Protein AF-A0A661ZPL3-F1 (afdb_monomer_lite)

Structure (mmCIF, N/CA/C/O backbone):
data_AF-A0A661ZPL3-F1
#
_entry.id   AF-A0A661ZPL3-F1
#
loop_
_atom_site.group_PDB
_atom_site.id
_atom_site.type_symbol
_atom_site.label_atom_id
_atom_site.label_alt_id
_atom_site.label_comp_id
_atom_site.label_asym_id
_atom_site.label_entity_id
_atom_site.label_seq_id
_atom_site.pdbx_PDB_ins_code
_atom_site.Cartn_x
_atom_site.Cartn_y
_atom_site.Cartn_z
_atom_site.occupancy
_atom_site.B_iso_or_equiv
_atom_site.auth_seq_id
_atom_site.auth_comp_id
_atom_site.auth_asym_id
_atom_site.auth_atom_id
_atom_site.pdbx_PDB_model_num
ATOM 1 N N . MET A 1 1 ? 6.740 2.184 -32.939 1.00 57.53 1 MET A N 1
ATOM 2 C CA . MET A 1 1 ? 7.907 2.853 -32.321 1.00 57.53 1 MET A CA 1
ATOM 3 C C . MET A 1 1 ? 8.799 1.757 -31.771 1.00 57.53 1 MET A C 1
ATOM 5 O O . MET A 1 1 ? 8.300 0.951 -31.002 1.00 57.53 1 MET A O 1
ATOM 9 N N . SER A 1 2 ? 10.034 1.625 -32.259 1.00 66.00 2 SER A N 1
ATOM 10 C CA . SER A 1 2 ? 10.825 0.391 -32.094 1.00 66.00 2 SER A CA 1
ATOM 11 C C . SER A 1 2 ? 11.393 0.163 -30.690 1.00 66.00 2 SER A C 1
ATOM 13 O O . SER A 1 2 ? 11.796 -0.956 -30.401 1.00 66.00 2 SER A O 1
ATOM 15 N N . GLN A 1 3 ? 11.352 1.152 -29.793 1.00 74.06 3 GLN A N 1
ATOM 16 C CA . GLN A 1 3 ? 11.328 0.912 -28.350 1.00 74.06 3 GLN A CA 1
ATOM 17 C C . GLN A 1 3 ? 10.988 2.202 -27.598 1.00 74.06 3 GLN A C 1
ATOM 19 O O . GLN A 1 3 ? 11.645 3.221 -27.790 1.00 74.06 3 GLN A O 1
ATOM 24 N N . SER A 1 4 ? 9.996 2.155 -26.712 1.00 82.62 4 SER A N 1
ATOM 25 C CA . SER A 1 4 ? 9.785 3.190 -25.698 1.00 82.62 4 SER A CA 1
ATOM 26 C C . SER A 1 4 ? 10.132 2.584 -24.345 1.00 82.62 4 SER A C 1
ATOM 28 O O . SER A 1 4 ? 9.392 1.746 -23.837 1.00 82.62 4 SER A O 1
ATOM 30 N N . LEU A 1 5 ? 11.277 2.974 -23.785 1.00 89.88 5 LEU A N 1
ATOM 31 C CA . LEU A 1 5 ? 11.662 2.603 -22.429 1.00 89.88 5 LEU A CA 1
ATOM 32 C C . LEU A 1 5 ? 11.124 3.667 -21.470 1.00 89.88 5 LEU A C 1
ATOM 34 O O . LEU A 1 5 ? 11.458 4.843 -21.597 1.00 89.88 5 LEU A O 1
ATOM 38 N N . SER A 1 6 ? 10.289 3.258 -20.520 1.00 89.50 6 SER A N 1
ATOM 39 C CA . SER A 1 6 ? 9.745 4.134 -19.485 1.00 89.50 6 SER A CA 1
ATOM 40 C C . SER A 1 6 ? 9.901 3.482 -18.120 1.00 89.50 6 SER A C 1
ATOM 42 O O . SER A 1 6 ? 9.809 2.261 -17.991 1.00 89.50 6 SER A O 1
ATOM 44 N N . LYS A 1 7 ? 10.137 4.306 -17.099 1.00 92.94 7 LYS A N 1
ATOM 45 C CA . LYS A 1 7 ? 10.175 3.890 -15.700 1.00 92.94 7 LYS A CA 1
ATOM 46 C C . LYS A 1 7 ? 9.207 4.769 -14.923 1.00 92.94 7 LYS A C 1
ATOM 48 O O . LYS A 1 7 ? 9.513 5.922 -14.631 1.00 92.94 7 LYS A O 1
ATOM 53 N N . LEU A 1 8 ? 8.028 4.227 -14.641 1.00 94.38 8 LEU A N 1
ATOM 54 C CA . LEU A 1 8 ? 6.959 4.947 -13.961 1.00 94.38 8 LEU A CA 1
ATOM 55 C C . LEU A 1 8 ? 6.915 4.538 -12.495 1.00 94.38 8 LEU A C 1
ATOM 57 O O . LEU A 1 8 ? 6.838 3.356 -12.170 1.00 94.38 8 LEU A O 1
ATOM 61 N N . TYR A 1 9 ? 6.946 5.541 -11.627 1.00 96.75 9 TYR A N 1
ATOM 62 C CA . TYR A 1 9 ? 6.723 5.388 -10.200 1.00 96.75 9 TYR A CA 1
ATOM 63 C C . TYR A 1 9 ? 5.456 6.141 -9.835 1.00 96.75 9 TYR A C 1
ATOM 65 O O . TYR A 1 9 ? 5.293 7.300 -10.214 1.00 96.75 9 TYR A O 1
ATOM 73 N N . VAL A 1 10 ? 4.567 5.477 -9.106 1.00 96.06 10 VAL A N 1
ATOM 74 C CA . VAL A 1 10 ? 3.276 6.031 -8.707 1.00 96.06 10 VAL A CA 1
ATOM 75 C C . VAL A 1 10 ? 3.128 5.843 -7.205 1.00 96.06 10 VAL A C 1
ATOM 77 O O . VAL A 1 10 ? 3.347 4.747 -6.695 1.00 96.06 10 VAL A O 1
ATOM 80 N N . HIS A 1 11 ? 2.764 6.915 -6.506 1.00 97.94 11 HIS A N 1
ATOM 81 C CA . HIS A 1 11 ? 2.325 6.860 -5.114 1.00 97.94 11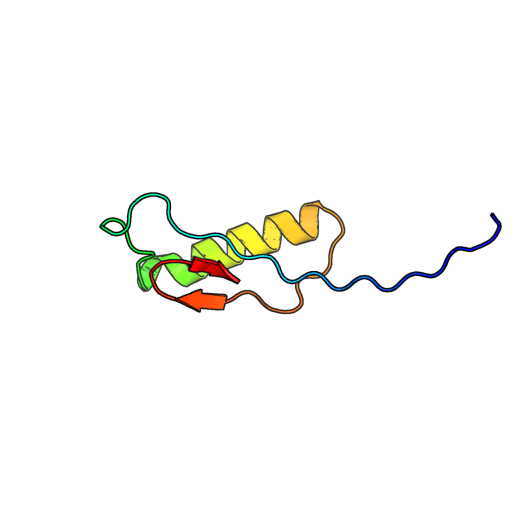 HIS A CA 1
ATOM 82 C C . HIS A 1 11 ? 0.809 7.014 -5.096 1.00 97.94 11 HIS A C 1
ATOM 84 O O . HIS A 1 11 ? 0.282 8.005 -5.601 1.00 97.94 11 HIS A O 1
ATOM 90 N N . ILE A 1 12 ? 0.111 6.011 -4.572 1.00 96.81 12 ILE A N 1
ATOM 91 C CA . ILE A 1 12 ? -1.350 5.959 -4.538 1.00 96.81 12 ILE A CA 1
ATOM 92 C C . ILE A 1 12 ? -1.773 6.014 -3.075 1.00 96.81 12 ILE A C 1
ATOM 94 O O . ILE A 1 12 ? -1.127 5.414 -2.227 1.00 96.81 12 ILE A O 1
ATOM 98 N N . ILE A 1 13 ? -2.834 6.755 -2.764 1.00 97.44 13 ILE A N 1
ATOM 99 C CA . ILE A 1 13 ? -3.325 6.888 -1.391 1.00 97.44 13 ILE A CA 1
ATOM 100 C C . ILE A 1 13 ? -4.825 6.628 -1.387 1.00 97.44 13 ILE A C 1
ATOM 102 O O . ILE A 1 13 ? -5.568 7.253 -2.145 1.00 97.44 13 ILE A O 1
ATOM 106 N N . PHE A 1 14 ? -5.271 5.734 -0.506 1.00 96.12 14 PHE A N 1
ATOM 107 C CA . PHE A 1 14 ? -6.688 5.451 -0.288 1.00 96.12 14 PHE A CA 1
ATOM 108 C C . PHE A 1 14 ? -7.053 5.702 1.166 1.00 96.12 14 PHE A C 1
ATOM 110 O O . PHE A 1 14 ? -6.501 5.075 2.068 1.00 96.12 14 PHE A O 1
ATOM 117 N N . HIS A 1 15 ? -8.011 6.598 1.384 1.00 96.50 15 HIS A N 1
ATOM 118 C CA . HIS A 1 15 ? -8.543 6.900 2.707 1.00 96.50 15 HIS A CA 1
ATOM 119 C C . HIS A 1 15 ? -9.813 6.084 2.980 1.00 96.50 15 HIS A C 1
ATOM 121 O O . HIS A 1 15 ? -10.618 5.839 2.077 1.00 96.50 15 HIS A O 1
ATOM 127 N N . ILE A 1 16 ? -10.024 5.682 4.233 1.00 96.50 16 ILE A N 1
ATOM 128 C CA . ILE A 1 16 ? -11.261 5.028 4.665 1.00 96.50 16 ILE A CA 1
ATOM 129 C C . ILE A 1 16 ? -12.468 5.931 4.402 1.00 96.50 16 ILE A C 1
ATOM 131 O O . ILE A 1 16 ? -12.415 7.151 4.558 1.00 96.50 16 ILE A O 1
ATOM 135 N N . LYS A 1 17 ? -13.603 5.327 4.054 1.00 94.81 17 LYS A N 1
ATOM 136 C CA . LYS A 1 17 ? 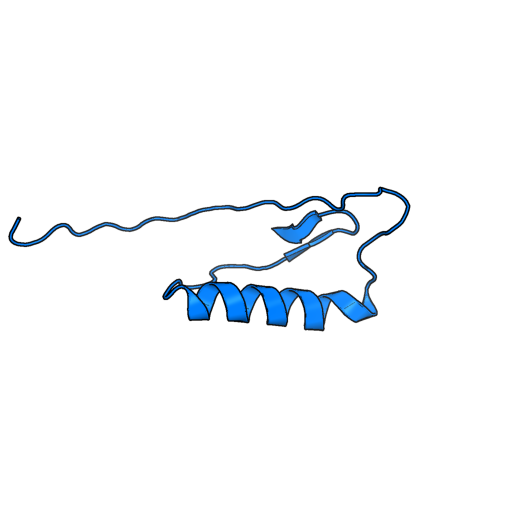-14.834 6.082 3.791 1.00 94.81 17 LYS A CA 1
ATOM 137 C C . LYS A 1 17 ? -15.425 6.716 5.055 1.00 94.81 17 LYS A C 1
ATOM 139 O O . LYS A 1 17 ? -15.984 7.805 4.987 1.00 94.81 17 LYS A O 1
ATOM 144 N N . ASN A 1 18 ? -15.349 6.019 6.190 1.00 94.50 18 ASN A N 1
ATOM 145 C CA . ASN A 1 18 ? -15.952 6.449 7.450 1.00 94.50 18 ASN A CA 1
ATOM 146 C C . ASN A 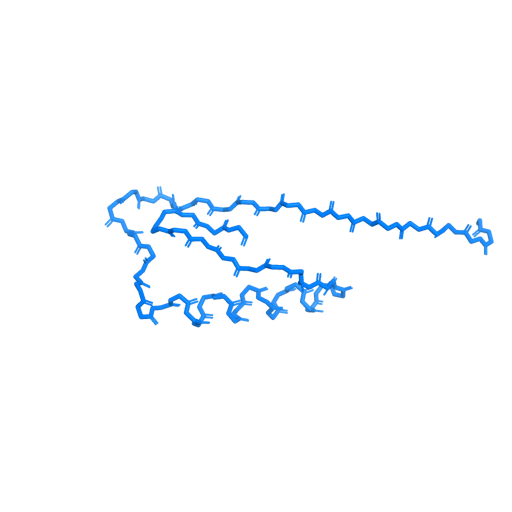1 18 ? -14.874 6.548 8.542 1.00 94.50 18 ASN A C 1
ATOM 148 O O . ASN A 1 18 ? -14.346 5.506 8.923 1.00 94.50 18 ASN A O 1
ATOM 152 N N . PRO A 1 19 ? -14.586 7.743 9.093 1.00 88.06 19 PRO A N 1
ATOM 153 C CA . PRO A 1 19 ? -13.567 7.942 10.129 1.00 88.06 19 PRO A CA 1
ATOM 154 C C . PRO A 1 19 ? -13.730 7.069 11.381 1.00 88.06 19 PRO A C 1
ATOM 156 O O . PRO A 1 19 ? -12.739 6.790 12.052 1.00 88.06 19 PRO A O 1
ATOM 159 N N . ASN A 1 20 ? -14.953 6.618 11.678 1.00 92.56 20 ASN A N 1
ATOM 160 C CA . ASN A 1 20 ? -15.247 5.749 12.821 1.00 92.56 20 ASN A CA 1
ATOM 161 C C . ASN A 1 20 ? -14.916 4.267 12.563 1.00 92.56 20 ASN A C 1
ATOM 163 O O . ASN A 1 20 ? -14.973 3.459 13.485 1.00 92.56 20 ASN A O 1
ATOM 167 N N . VAL A 1 21 ? -14.577 3.894 11.325 1.00 94.00 21 VAL A N 1
ATOM 168 C CA . VAL A 1 21 ? -14.231 2.522 10.921 1.00 94.00 21 VAL A CA 1
ATOM 169 C C . VAL A 1 21 ? -12.766 2.492 10.493 1.00 94.00 21 VAL A C 1
ATOM 171 O O . VAL A 1 21 ? -12.434 2.476 9.309 1.00 94.00 21 VAL A O 1
ATOM 174 N N . LYS A 1 22 ? -11.880 2.549 11.488 1.00 96.69 22 LYS A N 1
ATOM 175 C CA . LYS A 1 22 ? -10.427 2.548 11.294 1.00 96.69 22 LYS A CA 1
ATOM 176 C C . LYS A 1 22 ? -9.914 1.177 10.836 1.00 96.69 22 LYS A C 1
ATOM 178 O O . LYS A 1 22 ? -10.456 0.137 11.212 1.00 96.69 22 LYS A O 1
ATOM 183 N N . ILE A 1 23 ? -8.814 1.179 10.089 1.00 96.69 23 ILE A N 1
ATOM 184 C CA . ILE A 1 23 ? -8.036 -0.017 9.757 1.00 96.69 23 ILE A CA 1
ATOM 185 C C . ILE A 1 23 ? -7.448 -0.573 11.054 1.00 96.69 23 ILE A C 1
ATOM 187 O O . ILE A 1 23 ? -6.595 0.050 11.696 1.00 96.69 23 ILE A O 1
ATOM 191 N N . ARG A 1 24 ? -7.899 -1.761 11.454 1.00 96.31 24 ARG A N 1
ATOM 192 C CA . ARG A 1 24 ? -7.479 -2.379 12.713 1.00 96.31 24 ARG A CA 1
ATOM 193 C C . ARG A 1 24 ? -6.066 -2.942 12.564 1.00 96.31 24 ARG A C 1
ATOM 195 O O . ARG A 1 24 ? -5.732 -3.548 11.552 1.00 96.31 24 ARG A O 1
ATOM 202 N N . LYS A 1 25 ? -5.244 -2.801 13.609 1.00 96.38 25 LYS A N 1
ATOM 203 C CA . LYS A 1 25 ? -3.892 -3.391 13.681 1.00 96.38 25 LYS A CA 1
ATOM 204 C C . LYS A 1 25 ? -3.825 -4.880 13.285 1.00 96.38 25 LYS A C 1
ATOM 206 O O . LYS A 1 25 ? -2.928 -5.190 12.506 1.00 96.38 25 LYS A O 1
ATOM 211 N N . PRO A 1 26 ? -4.721 -5.778 13.755 1.00 97.81 26 PRO A N 1
ATOM 212 C CA . PRO A 1 26 ? -4.686 -7.186 13.347 1.00 97.81 26 PRO A CA 1
ATOM 213 C C . PRO A 1 26 ? -4.946 -7.407 11.850 1.00 97.81 26 PRO A C 1
ATOM 215 O O . PRO A 1 26 ? -4.385 -8.337 11.285 1.00 97.81 26 PRO A O 1
ATOM 218 N N . ASP A 1 27 ? -5.718 -6.536 11.193 1.00 96.38 27 ASP A N 1
ATOM 219 C CA . ASP A 1 27 ? -6.088 -6.712 9.780 1.00 96.38 27 ASP A CA 1
ATOM 220 C C . ASP A 1 27 ? -5.023 -6.174 8.813 1.00 96.38 27 ASP A C 1
ATOM 222 O O . ASP A 1 27 ? -5.052 -6.485 7.624 1.00 96.38 27 ASP A O 1
ATOM 226 N N . LYS A 1 28 ? -4.078 -5.346 9.289 1.00 96.06 28 LYS A N 1
ATOM 227 C CA . LYS A 1 28 ? -3.108 -4.654 8.421 1.00 96.06 28 LYS A CA 1
ATOM 228 C C . LYS A 1 28 ? -2.305 -5.616 7.547 1.00 96.06 28 LYS A C 1
ATOM 230 O O . LYS A 1 28 ? -2.093 -5.329 6.375 1.00 96.06 28 LYS A O 1
ATOM 235 N N . GLY A 1 29 ? -1.867 -6.746 8.104 1.00 97.31 29 GLY A N 1
ATOM 236 C CA . GLY A 1 29 ? -1.066 -7.722 7.363 1.00 97.31 29 GLY A CA 1
ATOM 237 C C . GLY A 1 29 ? -1.826 -8.330 6.183 1.00 97.31 29 GLY A C 1
ATOM 238 O O . GLY A 1 29 ? -1.297 -8.396 5.072 1.00 97.31 29 GLY A O 1
ATOM 239 N N . GLU A 1 30 ? -3.080 -8.720 6.407 1.00 98.19 30 GLU A N 1
ATOM 240 C CA . GLU A 1 30 ? -3.945 -9.278 5.365 1.00 98.19 30 GLU A CA 1
ATOM 241 C C . GLU A 1 30 ? -4.324 -8.212 4.330 1.00 98.19 30 GLU A C 1
ATOM 243 O O . GLU A 1 30 ? -4.179 -8.444 3.131 1.00 98.19 30 GLU A O 1
ATOM 248 N N . LEU A 1 31 ? -4.693 -7.008 4.780 1.00 97.38 31 LEU A N 1
ATOM 249 C CA . LEU A 1 31 ? -5.000 -5.874 3.907 1.00 97.38 31 LEU A CA 1
ATOM 250 C C . LEU A 1 31 ? -3.833 -5.536 2.968 1.00 97.38 31 LEU A C 1
ATOM 252 O O . LEU A 1 31 ? -4.030 -5.382 1.763 1.00 97.38 31 LEU A O 1
ATOM 256 N N . TYR A 1 32 ? -2.609 -5.439 3.495 1.00 97.94 32 TYR A N 1
ATOM 257 C CA . TYR A 1 32 ? -1.430 -5.135 2.6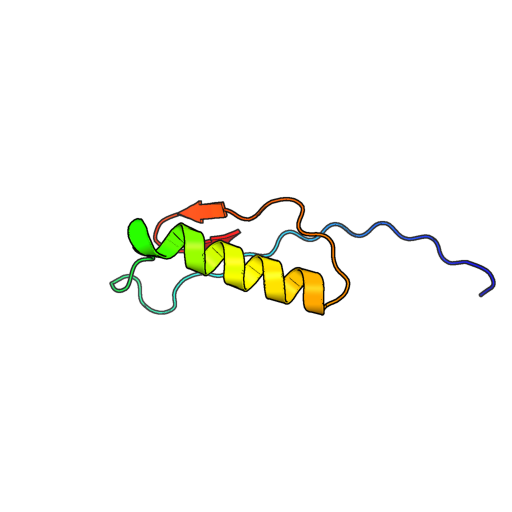80 1.00 97.94 32 TYR A CA 1
ATOM 258 C C . TYR A 1 32 ? -1.088 -6.280 1.721 1.00 97.94 32 TYR A C 1
ATOM 260 O O . TYR A 1 32 ? -0.693 -6.027 0.584 1.00 97.94 32 TYR A O 1
ATOM 268 N N . SER A 1 33 ? -1.292 -7.533 2.140 1.00 98.12 33 SER A N 1
ATOM 269 C CA . SER A 1 33 ? -1.101 -8.706 1.276 1.00 98.12 33 SER A CA 1
ATOM 270 C C . SER A 1 33 ? -2.107 -8.734 0.122 1.00 98.12 33 SER A C 1
ATOM 272 O O . SER A 1 33 ? -1.737 -9.028 -1.016 1.00 98.12 33 SER A O 1
ATOM 274 N N . TYR A 1 34 ? -3.360 -8.365 0.392 1.00 98.00 34 TYR A N 1
ATOM 275 C CA . TYR A 1 34 ? -4.411 -8.241 -0.614 1.00 98.00 34 TYR A CA 1
ATOM 276 C C . TYR A 1 34 ? -4.076 -7.162 -1.653 1.00 98.00 34 TYR A C 1
ATOM 278 O O . TYR A 1 34 ? -4.067 -7.439 -2.851 1.00 98.00 34 TYR A O 1
ATOM 286 N N . ILE A 1 35 ? -3.694 -5.959 -1.209 1.00 97.75 35 ILE A N 1
ATOM 287 C CA . ILE A 1 35 ? -3.275 -4.866 -2.103 1.00 97.75 35 ILE A CA 1
ATOM 288 C C . ILE A 1 35 ? -2.045 -5.269 -2.923 1.00 97.75 35 ILE A C 1
ATOM 290 O O . ILE A 1 35 ? -2.005 -5.054 -4.134 1.00 97.75 35 ILE A O 1
ATOM 294 N N . GLY A 1 36 ? -1.057 -5.902 -2.289 1.00 98.12 36 GLY A N 1
ATOM 295 C CA . GLY A 1 36 ? 0.137 -6.384 -2.977 1.00 98.12 36 GLY A CA 1
ATOM 296 C C . GLY A 1 36 ? -0.170 -7.426 -4.051 1.00 98.12 36 GLY A C 1
ATOM 297 O O . GLY A 1 36 ? 0.509 -7.448 -5.075 1.00 98.12 36 GLY A O 1
ATOM 298 N N . SER A 1 37 ? -1.198 -8.252 -3.845 1.00 98.44 37 SER A N 1
ATOM 299 C CA . SER A 1 37 ? -1.669 -9.214 -4.848 1.00 98.44 37 SER A CA 1
ATOM 300 C C . SER A 1 37 ? -2.298 -8.491 -6.039 1.00 98.44 37 SER A C 1
ATOM 302 O O . SER A 1 37 ? -1.873 -8.722 -7.163 1.00 98.44 37 SER A O 1
ATOM 304 N N . ILE A 1 38 ? -3.173 -7.505 -5.799 1.00 98.00 38 ILE A N 1
ATOM 305 C CA . ILE A 1 38 ? -3.766 -6.682 -6.870 1.00 98.00 38 ILE A CA 1
ATOM 306 C C . ILE A 1 38 ? -2.687 -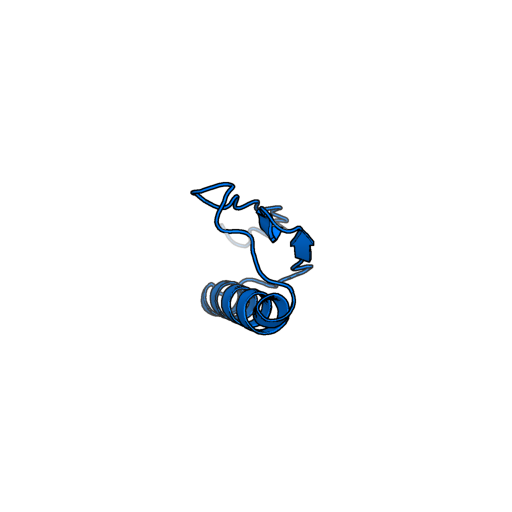5.988 -7.713 1.00 98.00 38 ILE A C 1
ATOM 308 O O . ILE A 1 38 ? -2.776 -5.982 -8.938 1.00 98.00 38 ILE A O 1
ATOM 312 N N . ILE A 1 39 ? -1.659 -5.401 -7.089 1.00 97.69 39 ILE A N 1
ATOM 313 C CA . ILE A 1 39 ? -0.573 -4.726 -7.823 1.00 97.69 39 ILE A CA 1
ATOM 314 C C . ILE A 1 39 ? 0.158 -5.719 -8.738 1.00 97.69 39 ILE A C 1
ATOM 316 O O . ILE A 1 39 ? 0.424 -5.402 -9.897 1.00 97.69 39 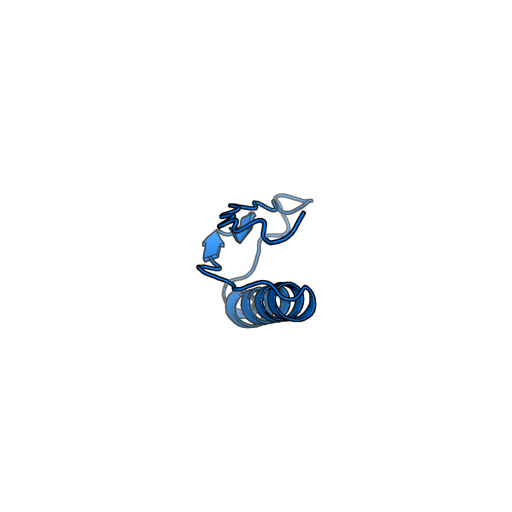ILE A O 1
ATOM 320 N N . LYS A 1 40 ? 0.446 -6.928 -8.240 1.00 97.75 40 LYS A N 1
ATOM 321 C CA . LYS A 1 40 ? 1.096 -7.987 -9.025 1.00 97.75 40 LYS A CA 1
ATOM 322 C C . LYS A 1 40 ? 0.211 -8.493 -10.164 1.00 97.75 40 LYS A C 1
ATOM 324 O O . LYS A 1 40 ? 0.722 -8.690 -11.261 1.00 97.75 40 LYS A O 1
ATOM 329 N N . ASP A 1 41 ? -1.090 -8.647 -9.924 1.00 98.44 41 ASP A N 1
ATOM 330 C CA . ASP A 1 41 ? -2.065 -9.079 -10.935 1.00 98.44 41 ASP A CA 1
ATOM 331 C C . ASP A 1 41 ? -2.204 -8.057 -12.078 1.00 98.44 41 ASP A C 1
ATOM 333 O O . ASP A 1 41 ? -2.551 -8.420 -13.197 1.00 98.44 41 ASP A O 1
ATOM 337 N N . ASN A 1 42 ? -1.880 -6.785 -11.818 1.00 97.19 42 ASN A N 1
ATOM 338 C CA . ASN A 1 42 ? -1.799 -5.714 -12.819 1.00 97.19 42 ASN A CA 1
ATOM 339 C C . ASN A 1 42 ? -0.382 -5.549 -13.406 1.00 97.19 42 ASN A C 1
ATOM 341 O O . ASN A 1 42 ? -0.007 -4.455 -13.833 1.00 97.19 42 ASN A O 1
ATOM 345 N N . GLU A 1 43 ? 0.431 -6.609 -13.367 1.00 97.19 43 GLU A N 1
ATOM 346 C CA . GLU A 1 43 ? 1.792 -6.661 -13.925 1.00 97.19 43 GLU A CA 1
ATOM 347 C C . GLU A 1 43 ? 2.712 -5.533 -13.415 1.00 97.19 43 GLU A C 1
ATOM 349 O O . GLU A 1 43 ? 3.654 -5.103 -14.084 1.00 97.19 43 GLU A O 1
ATOM 354 N N . SER A 1 44 ? 2.443 -5.040 -12.203 1.00 97.12 44 SER A N 1
ATOM 355 C CA . SER A 1 44 ? 3.176 -3.950 -11.564 1.00 97.12 44 SER A CA 1
ATOM 356 C C . SER A 1 44 ? 4.007 -4.454 -10.383 1.00 97.12 44 SER A C 1
ATOM 358 O O . SER A 1 44 ? 3.741 -5.499 -9.787 1.00 97.12 44 SER A O 1
ATOM 360 N N . ILE A 1 45 ? 5.046 -3.697 -10.025 1.00 97.31 45 ILE A N 1
ATOM 361 C CA . ILE A 1 45 ? 5.970 -4.060 -8.945 1.00 97.31 45 ILE A CA 1
ATOM 362 C C . ILE A 1 45 ? 5.638 -3.212 -7.709 1.00 97.31 45 ILE A C 1
ATOM 364 O O . ILE A 1 45 ? 5.854 -1.998 -7.745 1.00 97.31 45 ILE A O 1
ATOM 368 N N . PRO A 1 46 ? 5.146 -3.807 -6.604 1.00 96.94 46 PRO A N 1
ATOM 369 C CA . PRO A 1 46 ? 4.951 -3.066 -5.365 1.00 96.94 46 PRO A CA 1
ATOM 370 C C . PRO A 1 46 ? 6.314 -2.684 -4.773 1.00 96.94 46 PRO A C 1
ATOM 372 O O . PRO A 1 46 ? 7.146 -3.549 -4.506 1.00 96.94 46 PRO A O 1
ATOM 375 N N . ILE A 1 47 ? 6.540 -1.384 -4.564 1.00 97.50 47 ILE A N 1
ATOM 376 C CA . ILE A 1 47 ? 7.776 -0.864 -3.953 1.00 97.50 47 ILE A CA 1
ATOM 377 C C . ILE A 1 47 ? 7.637 -0.777 -2.429 1.00 97.50 47 ILE A C 1
ATOM 379 O O . ILE A 1 47 ? 8.549 -1.144 -1.693 1.00 97.50 47 ILE A O 1
ATOM 383 N N . MET A 1 48 ? 6.488 -0.294 -1.954 1.00 97.56 48 MET A N 1
ATOM 384 C CA . MET A 1 48 ? 6.150 -0.162 -0.540 1.00 97.56 48 MET A CA 1
ATOM 385 C C . MET A 1 48 ? 4.629 -0.190 -0.396 1.00 97.56 48 MET A C 1
ATOM 387 O O . MET A 1 48 ? 3.939 0.373 -1.238 1.00 97.56 48 MET A O 1
ATOM 391 N N . ILE A 1 49 ? 4.131 -0.845 0.652 1.00 98.06 49 ILE A N 1
ATOM 392 C CA . ILE A 1 49 ? 2.720 -0.808 1.052 1.00 98.06 49 ILE A CA 1
ATOM 393 C C . ILE A 1 49 ? 2.709 -0.567 2.556 1.00 98.06 49 ILE A C 1
ATOM 395 O O . ILE A 1 49 ? 3.265 -1.366 3.316 1.00 98.06 49 ILE A O 1
ATOM 399 N N . ASN A 1 50 ? 2.151 0.557 2.990 1.00 97.31 50 ASN A N 1
ATOM 400 C CA . ASN A 1 50 ? 2.054 0.893 4.407 1.00 97.31 50 ASN A CA 1
ATOM 401 C C . ASN A 1 50 ? 0.838 1.788 4.675 1.00 97.31 50 ASN A C 1
ATOM 403 O O . ASN A 1 50 ? -0.038 1.938 3.837 1.00 97.31 50 ASN A O 1
ATOM 407 N N . GLY A 1 51 ? 0.726 2.332 5.881 1.00 96.19 51 GLY A N 1
ATOM 408 C CA . GLY A 1 51 ? -0.401 3.191 6.207 1.00 96.19 51 GLY A CA 1
ATOM 409 C C . GLY A 1 51 ? -0.666 3.310 7.692 1.00 96.19 51 GLY A C 1
ATOM 410 O O . GLY A 1 51 ? -0.125 2.576 8.538 1.00 96.19 51 GLY A O 1
ATOM 411 N N . ILE A 1 52 ? -1.559 4.236 8.002 1.00 95.94 52 ILE A N 1
ATOM 412 C CA . ILE A 1 52 ? -2.062 4.473 9.347 1.00 95.94 52 ILE A CA 1
ATOM 413 C C . ILE A 1 52 ? -3.528 4.040 9.426 1.00 95.94 52 ILE A C 1
ATOM 415 O O . ILE A 1 52 ? -4.012 3.246 8.629 1.00 95.94 52 ILE A O 1
ATOM 419 N N . GLU A 1 53 ? -4.209 4.428 10.485 1.00 96.75 53 GLU A N 1
ATOM 420 C CA . GLU A 1 53 ? -5.512 3.893 10.865 1.00 96.75 53 GLU A CA 1
ATOM 421 C C . GLU A 1 53 ? -6.632 4.331 9.913 1.00 96.75 53 GLU A C 1
ATOM 423 O O . GLU A 1 53 ? -7.698 3.723 9.904 1.00 96.75 53 GLU A O 1
ATOM 428 N N . ASP A 1 54 ? -6.417 5.379 9.120 1.00 97.06 54 ASP A N 1
ATOM 429 C CA . ASP A 1 54 ? -7.414 5.935 8.208 1.00 97.06 54 ASP A CA 1
ATOM 430 C C . ASP A 1 54 ? -7.009 5.979 6.740 1.00 97.06 54 ASP A C 1
ATOM 432 O O . ASP A 1 54 ? -7.852 6.299 5.906 1.00 97.06 54 ASP A O 1
ATOM 436 N N . HIS A 1 55 ? -5.787 5.591 6.386 1.00 97.19 55 HIS A N 1
ATOM 437 C CA . HIS A 1 55 ? -5.405 5.472 4.987 1.00 97.19 55 HIS A CA 1
ATOM 438 C C . HIS A 1 55 ? -4.255 4.497 4.767 1.00 97.19 55 HIS A C 1
ATOM 440 O O . HIS A 1 55 ? -3.452 4.225 5.663 1.00 97.19 55 HIS A O 1
ATOM 446 N N . VAL A 1 56 ? -4.191 4.002 3.536 1.00 97.75 56 VAL A N 1
ATOM 447 C CA . VAL A 1 56 ? -3.108 3.174 3.008 1.00 97.75 56 VAL A CA 1
ATOM 448 C C . VAL A 1 56 ? -2.348 3.974 1.958 1.00 97.75 56 VAL A C 1
ATOM 450 O O . VAL A 1 56 ? -2.959 4.724 1.189 1.00 97.75 56 VAL A O 1
ATOM 453 N N . HIS A 1 57 ? -1.033 3.794 1.957 1.00 98.00 57 HIS A N 1
ATOM 454 C CA . HIS A 1 57 ? -0.094 4.225 0.930 1.00 98.00 57 HIS A CA 1
ATOM 455 C C . HIS A 1 57 ? 0.435 3.017 0.155 1.00 98.00 57 HIS A C 1
ATOM 457 O O . HIS A 1 57 ? 0.681 1.964 0.797 1.00 98.00 57 HIS A O 1
#

Secondary structure (DSSP, 8-state):
-------------EE-S-TTS---GGGHHHHHHHHHHHHHHTT-------B-SSEE-

Radius of gyration: 14.61 Å; chains: 1; bounding box: 28×17×46 Å

Foldseek 3Di:
DVDDDDDDDDDDKDFDPDPVQWDDPVCQVVVQVVVCVVCVVVVHHDPDWDDDGTMID

Sequence (57 aa):
MSQSLSKLYVHIIFHIKNPNVKIRKPDKGELYSYIGSIIKDNESIPIMINGIEDHVH

pLDDT: mean 94.55, std 7.47, range [57.53, 98.44]